Protein AF-A0A3D3H9H2-F1 (afdb_monomer_lite)

Radius of gyration: 15.32 Å; chains: 1; bounding box: 39×28×40 Å

Foldseek 3Di:
DPDPVVVVVVCCPDLNVLVVLLVVLQVQLVVLVVVCVVVVDPVSVVRSVVSVVVSVVSVVVSVCVVVVD

Structure (mmCIF, N/CA/C/O backbone):
data_AF-A0A3D3H9H2-F1
#
_entry.id   AF-A0A3D3H9H2-F1
#
loop_
_atom_site.group_PDB
_atom_site.id
_at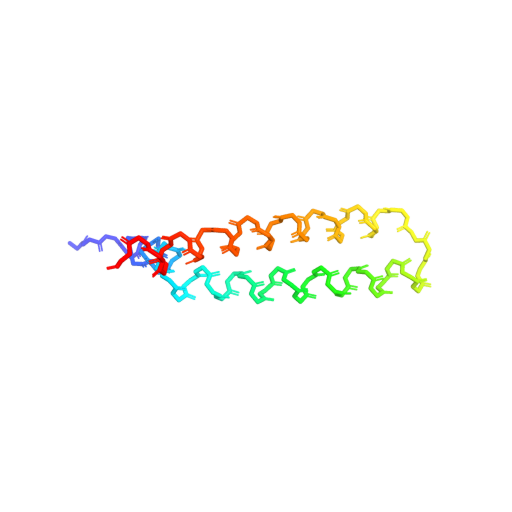om_site.type_symbol
_atom_site.label_atom_id
_atom_site.label_alt_id
_atom_site.label_comp_id
_atom_site.label_asym_id
_atom_site.label_entity_id
_atom_site.label_seq_id
_atom_site.pdbx_PDB_ins_code
_atom_site.Cartn_x
_atom_site.Cartn_y
_atom_site.Cartn_z
_atom_site.occupancy
_atom_site.B_iso_or_equiv
_atom_site.auth_seq_id
_atom_site.auth_comp_id
_atom_site.auth_asym_id
_atom_site.auth_atom_id
_atom_site.pdbx_PDB_model_num
ATOM 1 N N . MET A 1 1 ? -26.457 24.385 11.595 1.00 52.53 1 MET A N 1
ATOM 2 C CA . MET A 1 1 ? -26.124 23.222 10.741 1.00 52.53 1 MET A CA 1
ATOM 3 C C . MET A 1 1 ? -24.635 22.940 10.874 1.00 52.53 1 MET A C 1
ATOM 5 O O . MET A 1 1 ? -23.861 23.803 10.477 1.00 52.53 1 MET A O 1
ATOM 9 N N . PRO A 1 2 ? -24.196 21.819 11.474 1.00 56.03 2 PRO A N 1
ATOM 10 C CA . PRO A 1 2 ? -22.779 21.484 11.460 1.00 56.03 2 PRO A CA 1
ATOM 11 C C . PRO A 1 2 ? -22.373 21.107 10.023 1.00 56.03 2 PRO A C 1
ATOM 13 O O . PRO A 1 2 ? -23.121 20.395 9.347 1.00 56.03 2 PRO A O 1
ATOM 16 N N . PRO A 1 3 ? -21.229 21.600 9.524 1.00 59.84 3 PRO A N 1
ATOM 17 C CA . PRO A 1 3 ? -20.841 21.430 8.131 1.00 59.84 3 PRO A CA 1
ATOM 18 C C . PRO A 1 3 ? -20.542 19.955 7.822 1.00 59.84 3 PRO A C 1
ATOM 20 O O . PRO A 1 3 ? -19.926 19.244 8.626 1.00 59.84 3 PRO A O 1
ATOM 23 N N . ALA A 1 4 ? -20.949 19.508 6.629 1.00 59.06 4 ALA A N 1
ATOM 24 C CA . ALA A 1 4 ? -20.767 18.145 6.113 1.00 59.06 4 ALA A CA 1
ATOM 25 C C . ALA A 1 4 ? -19.312 17.630 6.210 1.00 59.06 4 ALA A C 1
ATOM 27 O O . ALA A 1 4 ? -19.093 16.434 6.396 1.00 59.06 4 ALA A O 1
ATOM 28 N N . ARG A 1 5 ? -18.331 18.546 6.239 1.00 56.47 5 ARG A N 1
ATOM 29 C CA . ARG A 1 5 ? -16.896 18.284 6.461 1.00 56.47 5 ARG A CA 1
ATOM 30 C C . ARG A 1 5 ? -16.583 17.438 7.701 1.00 56.47 5 ARG A C 1
ATOM 32 O O . ARG A 1 5 ? -15.613 16.689 7.705 1.00 56.47 5 ARG A O 1
ATOM 39 N N . SER A 1 6 ? -17.389 17.544 8.759 1.00 56.44 6 SER A N 1
ATOM 40 C CA . SER A 1 6 ? -17.149 16.803 10.008 1.00 56.44 6 SER A CA 1
ATOM 41 C C . SER A 1 6 ? -17.446 15.303 9.900 1.00 56.44 6 SER A C 1
ATOM 43 O O . SER A 1 6 ? -16.855 14.515 10.638 1.00 56.44 6 SER A O 1
ATOM 45 N N . LYS A 1 7 ? -18.331 14.889 8.981 1.00 55.72 7 LYS A N 1
ATOM 46 C CA . LYS A 1 7 ? -18.691 13.476 8.781 1.00 55.72 7 LYS A CA 1
ATOM 47 C C . LYS A 1 7 ? -17.638 12.730 7.962 1.00 55.72 7 LYS A C 1
ATOM 49 O O . LYS A 1 7 ? -17.270 11.625 8.346 1.00 55.72 7 LYS A O 1
ATOM 54 N N . GLU A 1 8 ? -17.106 13.345 6.907 1.00 55.94 8 GLU A N 1
ATOM 55 C CA . GLU A 1 8 ? -16.054 12.748 6.066 1.00 55.94 8 GLU A CA 1
ATOM 56 C C . GLU A 1 8 ? -14.751 12.519 6.844 1.00 55.94 8 GLU A C 1
ATOM 58 O O . GLU A 1 8 ? -14.171 11.436 6.788 1.00 55.94 8 GLU A O 1
ATOM 63 N N . LEU A 1 9 ? -14.337 13.491 7.665 1.00 56.91 9 LEU A N 1
ATOM 64 C CA . LEU A 1 9 ? -13.169 13.354 8.545 1.00 56.91 9 LEU A CA 1
ATOM 65 C C . LEU A 1 9 ? -13.362 12.290 9.633 1.00 56.91 9 LEU A C 1
ATOM 67 O O . LEU A 1 9 ? -12.409 11.587 9.970 1.00 56.91 9 LEU A O 1
ATOM 71 N N . LYS A 1 10 ? -14.588 12.134 10.155 1.00 58.50 10 LYS A N 1
ATOM 72 C CA . LYS A 1 10 ? -14.929 11.059 11.102 1.00 58.50 10 LYS A CA 1
ATOM 73 C C . LYS A 1 10 ? -14.856 9.681 10.458 1.00 58.50 10 LYS A C 1
ATOM 75 O O . LYS A 1 10 ? -14.458 8.732 11.123 1.00 58.50 10 LYS A O 1
ATOM 80 N N . LEU A 1 11 ? -15.242 9.573 9.188 1.00 58.06 11 LEU A N 1
ATOM 81 C CA . LEU A 1 11 ? -15.226 8.313 8.454 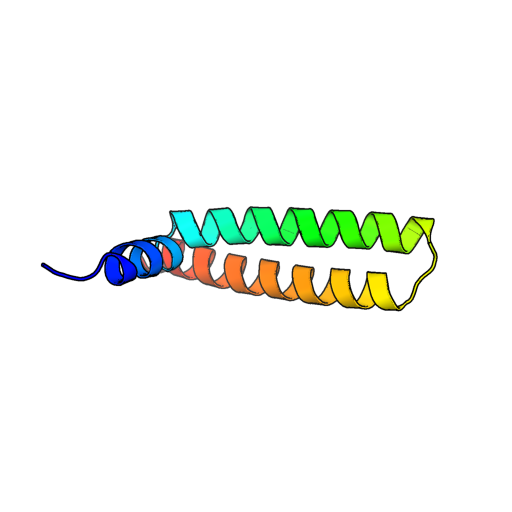1.00 58.06 11 LEU A CA 1
ATOM 82 C C . LEU A 1 11 ? -13.788 7.904 8.109 1.00 58.06 11 LEU A C 1
ATOM 84 O O . LEU A 1 11 ? -13.425 6.753 8.332 1.00 58.06 11 LEU A O 1
ATOM 88 N N . LEU A 1 12 ? -12.942 8.861 7.707 1.00 58.78 12 LEU A N 1
ATOM 89 C CA . LEU A 1 12 ? -11.502 8.661 7.480 1.00 58.78 12 LEU A CA 1
ATOM 90 C C . LEU A 1 12 ? -10.712 8.296 8.751 1.00 58.78 12 LEU A C 1
ATOM 92 O O . LEU A 1 12 ? -9.698 7.617 8.648 1.00 58.78 12 LEU A O 1
ATOM 96 N N . HIS A 1 13 ? -11.176 8.715 9.933 1.00 61.28 13 HIS A N 1
ATOM 97 C CA . HIS A 1 13 ? -10.617 8.321 11.240 1.00 61.28 13 HIS A CA 1
ATOM 98 C C . HIS A 1 13 ? -11.361 7.152 11.904 1.00 61.28 13 HIS A C 1
ATOM 100 O O . HIS A 1 13 ? -11.120 6.833 13.069 1.00 61.28 13 HIS A O 1
ATOM 106 N N . SER A 1 14 ? -12.296 6.519 11.197 1.00 75.00 14 SER A N 1
ATOM 107 C CA . SER A 1 14 ? -12.938 5.299 11.675 1.00 75.00 14 SER A CA 1
ATOM 108 C C . SER A 1 14 ? -12.125 4.079 11.248 1.00 75.00 14 SER A C 1
ATOM 110 O O . SER A 1 14 ? -11.479 4.091 10.203 1.00 75.00 14 SER A O 1
ATOM 112 N N . TRP A 1 15 ? -12.226 2.989 12.011 1.00 79.19 15 TRP A N 1
ATOM 113 C CA . TRP A 1 15 ? -11.620 1.698 11.660 1.00 79.19 15 TRP A CA 1
ATOM 114 C C . TRP A 1 15 ? -11.999 1.221 10.243 1.00 79.19 15 TRP A C 1
ATOM 116 O O . TRP A 1 15 ? -11.189 0.605 9.560 1.00 79.19 15 TRP A O 1
ATOM 126 N N . GLN A 1 16 ? -13.205 1.566 9.770 1.00 83.56 16 GLN A N 1
ATOM 127 C CA . GLN A 1 16 ? -13.666 1.279 8.407 1.00 83.56 16 GLN A CA 1
ATOM 128 C C . GLN A 1 16 ? -12.917 2.108 7.357 1.00 83.56 16 GLN A C 1
ATOM 130 O O . GLN A 1 16 ? -12.556 1.582 6.308 1.00 83.56 16 GLN A O 1
ATOM 135 N N . GLY A 1 17 ? -12.655 3.388 7.637 1.00 84.19 17 GLY A N 1
ATOM 136 C CA . GLY A 1 17 ? -11.874 4.258 6.756 1.00 84.19 17 GLY A CA 1
ATOM 137 C C . GLY A 1 17 ? -10.406 3.848 6.682 1.00 84.19 17 GLY A C 1
ATOM 138 O O . GLY A 1 17 ? -9.841 3.806 5.592 1.00 84.19 17 GLY A O 1
ATOM 139 N N . GLU A 1 18 ? -9.805 3.475 7.815 1.00 83.88 18 GLU A N 1
ATOM 140 C CA . GLU A 1 18 ? -8.432 2.955 7.859 1.00 83.88 18 GLU A CA 1
ATOM 141 C C . GLU A 1 18 ? -8.296 1.639 7.084 1.00 83.88 18 GLU A C 1
ATOM 143 O O . GLU A 1 18 ? -7.344 1.470 6.320 1.00 83.88 18 GLU A O 1
ATOM 148 N N . PHE A 1 19 ? -9.272 0.738 7.223 1.00 87.88 19 PHE A N 1
ATOM 149 C CA . PHE A 1 19 ? -9.324 -0.515 6.473 1.00 87.88 19 PHE A CA 1
ATOM 150 C C . PHE A 1 19 ? -9.514 -0.286 4.966 1.00 87.88 19 PHE A C 1
ATOM 152 O O . PHE A 1 19 ? -8.807 -0.881 4.154 1.00 87.88 19 PHE A O 1
ATOM 159 N N . LEU A 1 20 ? -10.411 0.624 4.571 1.00 90.88 20 LEU A N 1
ATOM 160 C CA . LEU A 1 20 ? -10.610 0.978 3.165 1.00 90.88 20 LEU A CA 1
ATOM 161 C C . LEU A 1 20 ? -9.339 1.590 2.554 1.00 90.88 20 LEU A C 1
ATOM 163 O O . LEU A 1 20 ? -8.929 1.200 1.462 1.00 90.88 20 LEU A O 1
ATOM 167 N N . LEU A 1 21 ? -8.680 2.508 3.268 1.00 88.44 21 LEU A N 1
ATOM 168 C CA . LEU A 1 21 ? -7.417 3.103 2.827 1.00 88.44 21 LEU A CA 1
ATOM 169 C C . LEU A 1 21 ? -6.292 2.070 2.729 1.00 88.44 21 LEU A C 1
ATOM 171 O O . LEU A 1 21 ? -5.463 2.166 1.826 1.00 88.44 21 LEU A O 1
ATOM 175 N N . LEU A 1 22 ? -6.250 1.087 3.633 1.00 92.06 22 LEU A N 1
ATOM 176 C CA . LEU A 1 22 ? -5.304 -0.024 3.552 1.00 92.06 22 LEU A CA 1
ATOM 177 C C . LEU A 1 22 ? -5.489 -0.807 2.246 1.00 92.06 22 LEU A C 1
ATOM 179 O O . LEU A 1 22 ? -4.508 -1.034 1.541 1.00 92.06 22 LEU A O 1
ATOM 183 N N . ILE A 1 23 ? -6.731 -1.160 1.898 1.00 93.06 23 ILE A N 1
ATOM 184 C CA . ILE A 1 23 ? -7.041 -1.870 0.647 1.00 93.06 23 ILE A CA 1
ATOM 185 C C . ILE A 1 23 ? -6.643 -1.026 -0.566 1.00 93.06 23 ILE A C 1
ATOM 187 O O . ILE A 1 23 ? -5.964 -1.527 -1.460 1.00 93.06 23 ILE A O 1
ATOM 191 N N . ILE A 1 24 ? -7.013 0.257 -0.590 1.00 93.44 24 ILE A N 1
ATOM 192 C CA . ILE A 1 24 ? -6.692 1.156 -1.707 1.00 93.44 24 ILE A CA 1
ATOM 193 C C . ILE A 1 24 ? -5.176 1.265 -1.900 1.00 93.44 24 ILE A C 1
ATOM 195 O O . ILE A 1 24 ? -4.690 1.121 -3.020 1.00 93.44 24 ILE A O 1
ATOM 199 N N . PHE A 1 25 ? -4.408 1.480 -0.830 1.00 92.56 25 PHE A N 1
ATOM 200 C CA . PHE A 1 25 ? -2.952 1.584 -0.935 1.00 92.56 25 PHE A CA 1
ATOM 201 C C . PHE A 1 25 ? -2.286 0.263 -1.310 1.00 92.56 25 PHE A C 1
ATOM 203 O O . PHE A 1 25 ? -1.327 0.283 -2.078 1.00 92.56 25 PHE A O 1
ATOM 210 N N . ALA A 1 26 ? -2.798 -0.874 -0.836 1.00 90.62 26 ALA A N 1
ATOM 211 C CA . ALA A 1 26 ? -2.299 -2.184 -1.241 1.00 90.62 26 ALA A CA 1
ATOM 212 C C . ALA A 1 26 ? -2.530 -2.441 -2.739 1.00 90.62 26 ALA A C 1
ATOM 214 O O . ALA A 1 26 ? -1.607 -2.858 -3.437 1.00 90.62 26 ALA A O 1
ATOM 215 N N . LEU A 1 27 ? -3.727 -2.124 -3.249 1.00 94.12 27 LEU A N 1
ATOM 216 C CA . LEU A 1 27 ? -4.057 -2.251 -4.671 1.00 94.12 27 LEU A CA 1
ATOM 217 C C . LEU A 1 27 ? -3.202 -1.326 -5.540 1.00 94.12 27 LEU A C 1
ATOM 219 O O . LEU A 1 27 ? -2.667 -1.766 -6.555 1.00 94.12 27 LEU A O 1
ATOM 223 N N . LEU A 1 28 ? -3.033 -0.066 -5.129 1.00 93.25 28 LEU A N 1
ATOM 224 C CA . LEU A 1 28 ? -2.167 0.880 -5.833 1.00 93.25 2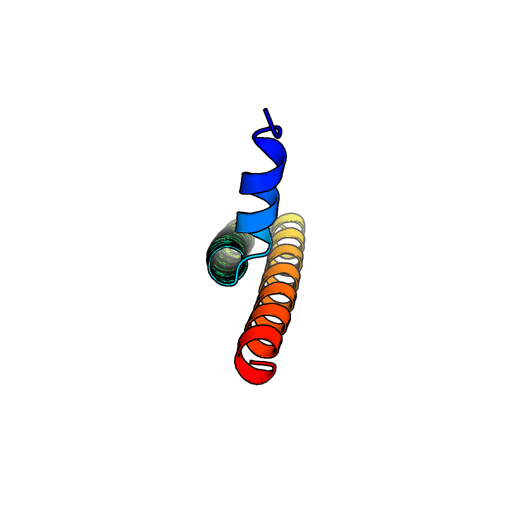8 LEU A CA 1
ATOM 225 C C . LEU A 1 28 ? -0.712 0.411 -5.824 1.00 93.25 28 LEU A C 1
ATOM 227 O O . LEU A 1 28 ? -0.074 0.414 -6.870 1.00 93.25 28 LEU A O 1
ATOM 231 N N . SER A 1 29 ? -0.196 -0.036 -4.676 1.00 92.62 29 SER A N 1
ATOM 232 C CA . SER A 1 29 ? 1.166 -0.565 -4.578 1.00 92.62 29 SER A CA 1
ATOM 233 C C . SER A 1 29 ? 1.361 -1.750 -5.526 1.00 92.62 29 SER A C 1
ATOM 235 O O . SER A 1 29 ? 2.290 -1.721 -6.326 1.00 92.62 29 SER A O 1
ATOM 237 N N . TYR A 1 30 ? 0.448 -2.727 -5.533 1.00 91.81 30 TYR A N 1
ATOM 238 C CA . TYR A 1 30 ? 0.506 -3.868 -6.453 1.00 91.81 30 TYR A CA 1
ATOM 239 C C . TYR A 1 30 ? 0.469 -3.445 -7.926 1.00 91.81 30 TYR A C 1
ATOM 241 O O . TYR A 1 30 ? 1.290 -3.907 -8.714 1.00 91.81 30 TYR A O 1
ATOM 249 N N . TRP A 1 31 ? -0.445 -2.543 -8.294 1.00 92.19 31 TRP A N 1
ATOM 250 C CA . TRP A 1 31 ? -0.555 -2.057 -9.669 1.00 92.19 31 TRP A CA 1
ATOM 251 C C . TRP A 1 31 ? 0.728 -1.356 -10.126 1.00 92.19 31 TRP A C 1
ATOM 253 O O . TRP A 1 31 ? 1.220 -1.635 -11.216 1.00 92.19 31 TRP A O 1
ATOM 263 N N . PHE A 1 32 ? 1.321 -0.519 -9.267 1.00 91.06 32 PHE A N 1
ATOM 264 C CA . PHE A 1 32 ? 2.605 0.121 -9.550 1.00 91.06 32 PHE A CA 1
ATOM 265 C C . PHE A 1 32 ? 3.767 -0.875 -9.602 1.00 91.06 32 PHE A C 1
ATOM 267 O O . PHE A 1 32 ? 4.636 -0.703 -10.445 1.00 91.06 32 PHE A O 1
ATOM 274 N N . VAL A 1 33 ? 3.793 -1.919 -8.763 1.00 89.25 33 VAL A N 1
ATOM 275 C CA . VAL A 1 33 ? 4.796 -2.996 -8.879 1.00 89.25 33 VAL A CA 1
ATOM 276 C C . VAL A 1 33 ? 4.655 -3.711 -10.220 1.00 89.25 33 VAL A C 1
ATOM 278 O O . VAL A 1 33 ? 5.653 -3.895 -10.907 1.0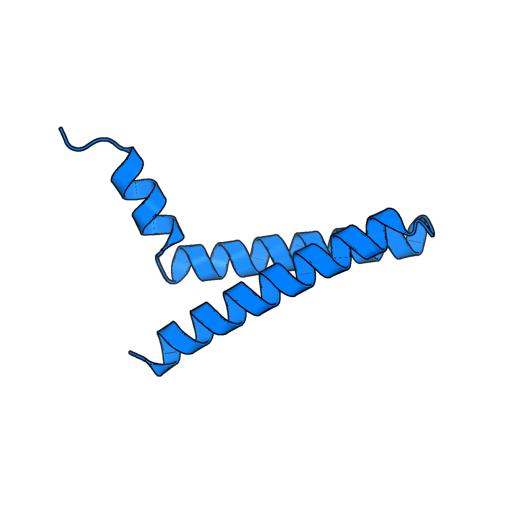0 89.25 33 VAL A O 1
ATOM 281 N N . SER A 1 34 ? 3.433 -4.085 -10.611 1.00 91.25 34 SER A N 1
ATOM 282 C CA . SER A 1 34 ? 3.176 -4.751 -11.894 1.00 91.25 34 SER A CA 1
ATOM 283 C C . SER A 1 34 ? 3.627 -3.879 -13.063 1.00 91.25 34 SER A C 1
ATOM 285 O O . SER A 1 34 ? 4.398 -4.334 -13.900 1.00 91.25 34 SER A O 1
ATOM 287 N N . ALA A 1 35 ? 3.226 -2.604 -13.068 1.00 87.12 35 ALA A N 1
ATOM 288 C CA . ALA A 1 35 ? 3.646 -1.649 -14.086 1.00 87.12 35 ALA A CA 1
ATOM 289 C C . ALA A 1 35 ? 5.175 -1.488 -14.116 1.00 87.12 35 ALA A C 1
ATOM 291 O O . ALA A 1 35 ? 5.768 -1.527 -15.190 1.00 87.12 35 ALA A O 1
ATOM 292 N N . ALA A 1 36 ? 5.823 -1.397 -12.949 1.00 88.62 36 ALA A N 1
ATOM 293 C CA . ALA A 1 36 ? 7.270 -1.233 -12.840 1.00 88.62 36 ALA A CA 1
ATOM 294 C C . ALA A 1 36 ? 8.053 -2.444 -13.366 1.00 88.62 36 ALA A C 1
ATOM 296 O O . ALA A 1 36 ? 9.139 -2.282 -13.928 1.00 88.62 36 ALA A O 1
ATOM 297 N N . ILE A 1 37 ? 7.512 -3.651 -13.180 1.00 87.81 37 ILE A N 1
ATOM 298 C CA . ILE A 1 37 ? 8.069 -4.888 -13.735 1.00 87.81 37 ILE A CA 1
ATOM 299 C C . ILE A 1 37 ? 7.925 -4.886 -15.260 1.00 87.81 37 ILE A C 1
ATOM 301 O O . ILE A 1 37 ? 8.905 -5.159 -15.951 1.00 87.81 37 ILE A O 1
ATOM 305 N N . ASP A 1 38 ? 6.752 -4.519 -15.781 1.00 86.81 38 ASP A N 1
ATOM 306 C CA . ASP A 1 38 ? 6.475 -4.512 -17.223 1.00 86.81 38 ASP A CA 1
ATOM 307 C C . ASP A 1 38 ? 7.229 -3.400 -17.974 1.00 86.81 38 ASP A C 1
ATOM 309 O O . ASP A 1 38 ? 7.656 -3.579 -19.115 1.00 86.81 38 ASP A O 1
ATOM 313 N N . SER A 1 39 ? 7.403 -2.234 -17.349 1.00 85.06 39 SER A N 1
ATOM 314 C CA . SER A 1 39 ? 7.985 -1.041 -17.973 1.00 85.06 39 SER A CA 1
ATOM 315 C C . SER A 1 39 ? 9.482 -0.867 -17.698 1.00 85.06 39 SER A C 1
ATOM 317 O O . SER A 1 39 ? 10.147 -0.089 -18.390 1.00 85.06 39 SER A O 1
ATOM 319 N N . GLY A 1 40 ? 10.013 -1.531 -16.664 1.00 81.56 40 GLY A N 1
ATOM 320 C CA . GLY A 1 40 ? 11.381 -1.350 -16.173 1.00 81.56 40 GLY A CA 1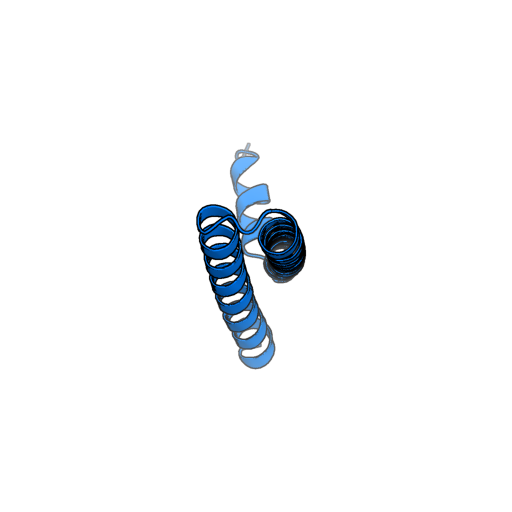
ATOM 321 C C . GLY A 1 40 ? 11.668 0.051 -15.616 1.00 81.56 40 GLY A C 1
ATOM 322 O O . GLY A 1 40 ? 12.832 0.422 -15.447 1.00 81.56 40 GLY A O 1
ATOM 323 N N . ARG A 1 41 ? 10.641 0.872 -15.359 1.00 86.25 41 ARG A N 1
ATOM 324 C CA . ARG A 1 41 ? 10.814 2.277 -14.965 1.00 86.25 41 ARG A CA 1
ATOM 325 C C . ARG A 1 41 ? 11.044 2.423 -13.466 1.00 86.25 41 ARG A C 1
ATOM 327 O O . ARG A 1 41 ? 10.169 2.150 -12.647 1.00 86.25 41 ARG A O 1
ATOM 334 N N . THR A 1 42 ? 12.181 3.013 -13.104 1.00 84.25 42 THR A N 1
ATOM 335 C CA . THR A 1 42 ? 12.553 3.333 -11.712 1.00 84.25 42 THR A CA 1
ATOM 336 C C . THR A 1 42 ? 11.512 4.193 -10.987 1.00 84.25 42 THR A C 1
ATOM 338 O O . THR A 1 42 ? 11.318 4.054 -9.781 1.00 84.25 42 THR A O 1
ATOM 341 N N . LEU A 1 43 ? 10.809 5.069 -11.713 1.00 86.38 43 LEU A N 1
ATOM 342 C CA . LEU A 1 43 ? 9.771 5.931 -11.144 1.00 86.38 43 LEU A CA 1
ATOM 343 C C . LEU A 1 43 ? 8.578 5.124 -10.595 1.00 86.38 43 LEU A C 1
ATOM 345 O O . LEU A 1 43 ? 8.026 5.468 -9.552 1.00 86.38 43 LEU A O 1
ATOM 349 N N . GLU A 1 44 ? 8.207 4.035 -11.269 1.00 84.62 44 GLU A N 1
ATOM 350 C CA . GLU A 1 44 ? 7.072 3.189 -10.885 1.00 84.62 44 GLU A CA 1
ATOM 351 C C . GLU A 1 44 ? 7.420 2.325 -9.664 1.00 84.62 44 GLU A C 1
ATOM 353 O O . GLU A 1 44 ? 6.604 2.211 -8.749 1.00 84.62 44 GLU A O 1
ATOM 358 N N . TYR A 1 45 ? 8.671 1.855 -9.556 1.00 84.00 45 TYR A N 1
ATOM 359 C CA . TYR A 1 45 ? 9.195 1.260 -8.317 1.00 84.00 45 TYR A CA 1
ATOM 360 C C . TYR A 1 45 ? 9.149 2.247 -7.144 1.00 84.00 45 TYR A C 1
ATOM 362 O O . TYR A 1 45 ? 8.739 1.882 -6.041 1.00 84.00 45 TYR A O 1
ATOM 370 N N . GLY A 1 46 ? 9.526 3.510 -7.373 1.00 87.69 46 GLY A N 1
ATOM 371 C CA . GLY A 1 46 ? 9.445 4.556 -6.351 1.00 87.69 46 GLY A CA 1
ATOM 372 C C . GLY A 1 46 ? 8.017 4.753 -5.833 1.00 87.69 46 GLY A C 1
ATOM 373 O O . GLY A 1 46 ? 7.787 4.759 -4.623 1.00 87.69 46 GLY A O 1
ATOM 374 N N . ALA A 1 47 ? 7.044 4.844 -6.742 1.00 90.06 47 ALA A N 1
ATOM 375 C CA . ALA A 1 47 ? 5.631 4.958 -6.387 1.00 90.06 47 ALA A CA 1
ATOM 376 C C . ALA A 1 47 ? 5.114 3.713 -5.643 1.00 90.06 47 ALA A C 1
ATOM 378 O O . ALA A 1 47 ? 4.455 3.850 -4.608 1.00 90.06 47 ALA A O 1
ATOM 379 N N . ALA A 1 48 ? 5.464 2.509 -6.105 1.00 89.50 48 ALA A N 1
ATOM 380 C CA . ALA A 1 48 ? 5.106 1.252 -5.452 1.00 89.50 48 ALA A CA 1
ATOM 381 C C . ALA A 1 48 ? 5.570 1.197 -3.990 1.00 89.50 48 ALA A C 1
ATOM 383 O O . ALA A 1 48 ? 4.789 0.825 -3.107 1.00 89.50 48 ALA A O 1
ATOM 384 N N . ILE A 1 49 ? 6.814 1.618 -3.731 1.00 92.00 49 ILE A N 1
ATOM 385 C CA . ILE A 1 49 ? 7.400 1.679 -2.386 1.00 92.00 49 ILE A CA 1
ATOM 386 C C . ILE A 1 49 ? 6.646 2.687 -1.513 1.00 92.00 49 ILE A C 1
ATOM 388 O O . ILE A 1 49 ? 6.297 2.363 -0.378 1.00 92.00 49 ILE A O 1
ATOM 392 N N . ILE A 1 50 ? 6.343 3.885 -2.028 1.00 94.00 50 ILE A N 1
ATOM 393 C CA . ILE A 1 50 ? 5.602 4.910 -1.272 1.00 94.00 50 ILE A CA 1
ATOM 394 C C . ILE A 1 50 ? 4.227 4.379 -0.854 1.00 94.00 50 ILE A C 1
ATOM 396 O O . ILE A 1 50 ? 3.876 4.446 0.328 1.00 94.00 50 ILE A O 1
ATOM 400 N N . PHE A 1 51 ? 3.459 3.812 -1.789 1.00 92.38 51 PHE A N 1
ATOM 401 C CA . PHE A 1 51 ? 2.149 3.238 -1.471 1.00 92.38 51 PHE A CA 1
ATOM 402 C C . PHE A 1 51 ? 2.257 2.039 -0.521 1.00 92.38 51 PHE A C 1
ATOM 404 O O . PHE A 1 51 ? 1.428 1.909 0.379 1.00 92.38 51 PHE A O 1
ATOM 411 N N . GLY A 1 52 ? 3.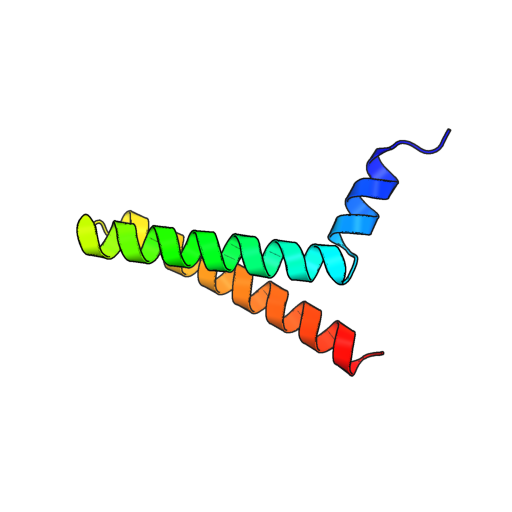312 1.229 -0.637 1.00 91.38 52 GLY A N 1
ATOM 412 C CA . GLY A 1 52 ? 3.603 0.142 0.300 1.00 91.38 52 GLY A CA 1
ATOM 413 C C . GLY A 1 52 ? 3.846 0.643 1.729 1.00 91.38 52 GLY A C 1
ATOM 414 O O . GLY A 1 52 ? 3.251 0.132 2.679 1.00 91.38 52 GLY A O 1
ATOM 415 N N . ILE A 1 53 ? 4.641 1.703 1.901 1.00 94.25 53 ILE A N 1
ATOM 416 C CA . ILE A 1 53 ? 4.878 2.334 3.212 1.00 94.25 53 ILE A CA 1
ATOM 417 C C . ILE A 1 53 ? 3.575 2.914 3.781 1.00 94.25 53 ILE A C 1
ATOM 419 O O . ILE A 1 53 ? 3.292 2.763 4.974 1.00 94.25 53 ILE A O 1
ATOM 423 N N . LEU A 1 54 ? 2.756 3.559 2.946 1.00 92.94 54 LEU A N 1
ATOM 424 C CA . LEU A 1 54 ? 1.457 4.092 3.363 1.00 92.94 54 LEU A CA 1
ATOM 425 C C . LEU A 1 54 ? 0.494 2.981 3.806 1.00 92.94 54 LEU A C 1
ATOM 427 O O . LEU A 1 54 ? -0.187 3.145 4.824 1.00 92.94 54 LEU A O 1
ATOM 431 N N . ALA A 1 55 ? 0.477 1.847 3.101 1.00 91.75 55 ALA A N 1
ATOM 432 C CA . ALA A 1 55 ? -0.282 0.662 3.487 1.00 91.75 55 ALA A CA 1
ATOM 433 C C . ALA A 1 55 ? 0.189 0.128 4.849 1.00 91.75 55 ALA A C 1
ATOM 435 O O . ALA A 1 55 ? -0.628 -0.023 5.756 1.00 91.75 55 ALA A O 1
ATOM 436 N N . LEU A 1 56 ? 1.500 -0.041 5.055 1.00 93.31 56 LEU A N 1
ATOM 437 C CA . LEU A 1 56 ? 2.064 -0.482 6.339 1.00 93.31 56 LEU A CA 1
ATOM 438 C C . LEU A 1 56 ? 1.717 0.471 7.492 1.00 93.31 56 LEU A C 1
ATOM 440 O O . LEU A 1 56 ? 1.344 0.029 8.579 1.00 93.31 56 LEU A O 1
ATOM 444 N N . LYS A 1 57 ? 1.770 1.788 7.263 1.00 91.62 57 LYS A N 1
ATOM 445 C CA . LYS A 1 57 ? 1.405 2.792 8.276 1.00 91.62 57 LYS A CA 1
ATOM 446 C C . LYS A 1 57 ? -0.087 2.760 8.628 1.00 91.62 57 LYS A C 1
ATOM 448 O O . LYS A 1 57 ? -0.445 3.059 9.768 1.00 91.62 57 LYS A O 1
ATOM 453 N N . ASN A 1 58 ? -0.963 2.463 7.668 1.00 89.44 58 ASN A N 1
ATOM 454 C CA . ASN A 1 58 ? -2.389 2.249 7.941 1.00 89.44 58 ASN A CA 1
ATOM 455 C C . ASN A 1 58 ? -2.631 0.926 8.662 1.00 89.44 58 ASN A C 1
ATOM 457 O O . ASN A 1 58 ? -3.387 0.907 9.626 1.00 89.44 58 ASN A O 1
ATOM 461 N N . LEU A 1 59 ? -1.938 -0.143 8.271 1.00 90.75 59 LEU A N 1
ATOM 462 C CA . LEU A 1 59 ? -2.018 -1.436 8.943 1.00 90.75 59 LEU A CA 1
ATOM 463 C C . LEU A 1 59 ? -1.605 -1.324 10.417 1.00 90.75 59 LEU A C 1
ATOM 465 O O . LEU A 1 59 ? -2.318 -1.804 11.289 1.00 90.75 59 LEU A O 1
ATOM 469 N N . ALA A 1 60 ? -0.505 -0.627 10.714 1.00 90.38 60 ALA A N 1
ATOM 470 C CA . ALA A 1 60 ? -0.053 -0.403 12.086 1.00 90.38 60 ALA A CA 1
ATOM 471 C C . ALA A 1 60 ? -1.077 0.381 12.929 1.00 90.38 60 ALA A C 1
ATOM 473 O O . ALA A 1 60 ? -1.285 0.065 14.101 1.00 90.38 60 ALA A O 1
ATOM 474 N N . ARG A 1 61 ? -1.738 1.388 12.338 1.00 87.88 61 ARG A N 1
ATOM 475 C CA . ARG A 1 61 ? -2.823 2.135 12.997 1.00 87.88 61 ARG A CA 1
ATOM 476 C C . ARG A 1 61 ? -4.040 1.253 13.259 1.00 87.88 61 ARG A C 1
ATOM 478 O O . ARG A 1 61 ? -4.505 1.217 14.396 1.00 87.88 61 ARG A O 1
ATOM 485 N N . LEU A 1 62 ? -4.448 0.464 12.267 1.00 88.25 62 LEU A N 1
ATOM 486 C CA . LEU A 1 62 ? -5.560 -0.471 12.383 1.00 88.25 62 LEU A CA 1
ATOM 487 C C . LEU A 1 62 ? -5.297 -1.518 13.477 1.00 88.25 62 LEU A C 1
ATOM 489 O O . LEU A 1 62 ? -6.150 -1.745 14.328 1.00 88.25 62 LEU A O 1
ATOM 493 N N . ILE A 1 63 ? -4.094 -2.102 13.512 1.00 88.88 63 ILE A N 1
ATOM 494 C CA . ILE A 1 63 ? -3.674 -3.048 14.557 1.00 88.88 63 ILE A CA 1
ATOM 495 C C . ILE A 1 63 ? -3.719 -2.382 15.935 1.00 88.88 63 ILE A C 1
ATOM 497 O O . ILE A 1 63 ? -4.277 -2.949 16.871 1.00 88.88 63 ILE A O 1
ATOM 501 N N . LYS A 1 64 ? -3.191 -1.159 16.072 1.00 88.06 64 LYS A N 1
ATOM 502 C CA . LYS A 1 64 ? -3.248 -0.410 17.336 1.00 88.06 64 LYS A CA 1
ATOM 503 C C . LYS A 1 64 ? -4.690 -0.151 17.781 1.00 88.06 64 LYS A C 1
ATOM 505 O O . LYS A 1 64 ? -4.975 -0.220 18.972 1.00 88.06 64 LYS A O 1
ATOM 510 N N . HIS A 1 65 ? -5.592 0.120 16.842 1.00 81.38 65 HIS A N 1
ATOM 511 C CA . HIS A 1 65 ? -7.015 0.330 17.112 1.00 81.38 65 HIS A CA 1
ATOM 512 C C . HIS A 1 65 ? -7.747 -0.958 17.511 1.00 81.38 65 HIS A C 1
ATOM 514 O O . HIS A 1 65 ? -8.712 -0.895 18.268 1.00 81.38 65 HIS A O 1
ATOM 520 N N . LEU A 1 66 ? -7.293 -2.114 17.021 1.00 81.75 66 LEU A N 1
ATOM 521 C CA . LEU A 1 66 ? -7.831 -3.432 17.372 1.00 81.75 66 LEU A CA 1
ATOM 522 C C . LEU A 1 66 ? -7.308 -3.956 18.718 1.00 81.75 66 LEU A C 1
ATOM 524 O O . LEU A 1 66 ? -8.056 -4.625 19.414 1.00 81.75 66 LEU A O 1
ATOM 528 N N . ILE A 1 67 ? -6.051 -3.665 19.076 1.00 85.19 67 ILE A N 1
ATOM 529 C CA . ILE A 1 67 ? -5.423 -4.111 20.338 1.00 85.19 67 ILE A CA 1
ATOM 530 C C . ILE A 1 67 ? -5.701 -3.134 21.494 1.00 85.19 67 ILE A C 1
ATOM 532 O O . ILE A 1 67 ? -5.745 -3.537 22.650 1.00 85.19 67 ILE A O 1
ATOM 536 N N . GLY A 1 68 ? -5.834 -1.837 21.200 1.00 66.50 68 GLY A N 1
ATOM 537 C CA . GLY A 1 68 ? -6.096 -0.786 22.191 1.00 66.50 68 GLY A CA 1
ATOM 538 C C . GLY A 1 68 ? -7.577 -0.558 22.518 1.00 66.50 68 GLY A C 1
ATOM 539 O O . GLY A 1 68 ? -7.886 0.380 23.253 1.00 66.50 68 GLY A O 1
ATOM 540 N N . ARG A 1 69 ? -8.473 -1.365 21.945 1.00 52.97 69 ARG A N 1
ATOM 541 C CA . ARG A 1 69 ? -9.874 -1.516 22.358 1.00 52.97 69 ARG A CA 1
ATOM 542 C C . ARG A 1 69 ? -10.017 -2.775 23.193 1.00 52.97 69 ARG A C 1
ATOM 544 O O . ARG A 1 69 ? -10.871 -2.741 24.101 1.00 52.97 69 ARG A O 1
#

Sequence (69 aa):
MPPARSKELKLLHSWQGEFLLLIIFALLSYWFVSAAIDSGRTLEYGAAIIFGILALKNLARLIKHLIGR

pLDDT: mean 81.89, std 13.38, range [52.53, 94.25]

Secondary structure (DSSP, 8-state):
---THHHHHHHHTSHHHHHHHHHHHHHHHHHHHHHHHHH--HHHHHHHHHHHHHHHHHHHHHHHHHH--